Protein AF-A0A4Q2UZF9-F1 (afdb_monomer)

pLDDT: mean 74.94, std 19.12, range [37.5, 98.69]

Solvent-accessible surface area (backbone atoms only — not comparable to full-atom values): 10729 Å² total; per-re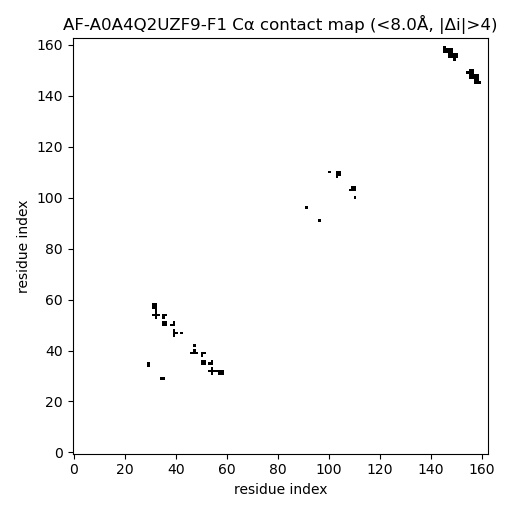sidue (Å²): 138,81,84,81,80,77,82,75,81,81,78,79,68,74,74,75,76,66,76,77,80,65,85,64,95,61,84,83,66,71,88,44,31,63,53,32,46,60,69,24,55,98,50,58,73,70,56,25,50,54,27,50,56,52,17,51,56,38,46,55,48,55,50,50,51,54,53,48,52,55,51,49,53,55,49,52,51,50,52,55,55,67,67,53,68,83,72,78,73,82,74,70,54,66,69,58,52,52,50,53,51,51,50,38,50,73,72,68,46,78,80,77,72,88,62,79,72,65,69,65,68,78,75,65,87,69,75,78,76,79,72,75,77,71,83,78,83,72,73,83,77,77,76,76,78,62,68,66,46,69,44,100,86,68,52,77,43,77,60,82,83,82,131

Nearest PDB structures (foldseek):
  6re8-assembly1_X  TM=2.985E-01  e=6.590E+00  Polytomella sp. Pringsheim 198.80
  6tdu-assembly1_h  TM=3.145E-01  e=9.067E+00  Euglena gracilis

Organism: NCBI:txid451672

Secondary structure (DSSP, 8-state):
-PPPPPPPP----------------------SHHHHHHHTTTS-HHHHHHHHHHHHHHHHHHHHHHHHHHHHHHHHHHHHHHSS--PPP-PPPHHHHHHHHHHHHHTT-----S-TTTTTSSS------------------------EEEPTTS-EEEPPPP-

Structure (mmCIF, N/CA/C/O backbone):
data_AF-A0A4Q2UZF9-F1
#
_entry.id   AF-A0A4Q2UZF9-F1
#
loop_
_atom_site.group_PDB
_atom_site.id
_atom_site.type_symbol
_atom_site.label_atom_id
_atom_site.label_alt_id
_atom_site.label_comp_id
_atom_site.label_asym_id
_atom_site.label_entity_id
_atom_site.label_seq_id
_atom_site.pdbx_PDB_ins_code
_atom_site.Cartn_x
_atom_site.Cartn_y
_atom_site.Cartn_z
_atom_site.occupancy
_atom_site.B_iso_or_equiv
_atom_site.auth_seq_id
_atom_site.auth_comp_id
_atom_site.auth_asym_id
_atom_site.auth_atom_id
_atom_site.pdbx_PDB_model_num
ATOM 1 N N . MET A 1 1 ? 76.968 10.451 -44.901 1.00 54.06 1 MET A N 1
ATOM 2 C CA . MET A 1 1 ? 75.892 11.456 -44.792 1.00 54.06 1 MET A CA 1
ATOM 3 C C . MET A 1 1 ? 74.652 10.749 -44.271 1.00 54.06 1 MET A C 1
ATOM 5 O O . MET A 1 1 ? 73.984 10.083 -45.049 1.00 54.06 1 MET A O 1
ATOM 9 N N . HIS A 1 2 ? 74.418 10.779 -42.958 1.00 58.38 2 HIS A N 1
ATOM 10 C CA . HIS A 1 2 ? 73.195 10.232 -42.362 1.00 58.38 2 HIS A CA 1
ATOM 11 C C . HIS A 1 2 ? 72.154 11.354 -42.270 1.00 58.38 2 HIS A C 1
ATOM 13 O O . HIS A 1 2 ? 72.534 12.455 -41.870 1.00 58.38 2 HIS A O 1
ATOM 19 N N . PRO A 1 3 ? 70.887 11.123 -42.652 1.00 70.25 3 PRO A N 1
ATOM 20 C CA . PRO A 1 3 ? 69.847 12.122 -42.473 1.00 70.25 3 PRO A CA 1
ATOM 21 C C . PRO A 1 3 ? 69.508 12.258 -40.985 1.00 70.25 3 PRO A C 1
ATOM 23 O O . PRO A 1 3 ? 69.306 11.271 -40.278 1.00 70.25 3 PRO A O 1
ATOM 26 N N . GLU A 1 4 ? 69.486 13.505 -40.530 1.00 71.94 4 GLU A N 1
ATOM 27 C CA . GLU A 1 4 ? 69.093 13.935 -39.194 1.00 71.94 4 GLU A CA 1
ATOM 28 C C . GLU A 1 4 ? 67.587 13.680 -39.011 1.00 71.94 4 GLU A C 1
ATOM 30 O O . GLU A 1 4 ? 66.762 14.162 -39.790 1.00 71.94 4 GLU A O 1
ATOM 35 N N . ILE A 1 5 ? 67.226 12.854 -38.027 1.00 72.88 5 ILE A N 1
ATOM 36 C CA . ILE A 1 5 ? 65.830 12.511 -37.734 1.00 72.88 5 ILE A CA 1
ATOM 37 C C . ILE A 1 5 ? 65.181 13.735 -37.085 1.00 72.88 5 ILE A C 1
ATOM 39 O O . ILE A 1 5 ? 65.591 14.159 -36.004 1.00 72.88 5 ILE A O 1
ATOM 43 N N . GLN A 1 6 ? 64.169 14.308 -37.741 1.00 72.00 6 GLN A N 1
ATOM 44 C CA . GLN A 1 6 ? 63.363 15.365 -37.136 1.00 72.00 6 GLN A CA 1
ATOM 45 C C . GLN A 1 6 ? 62.590 14.799 -35.937 1.00 72.00 6 GLN A C 1
ATOM 47 O O . GLN A 1 6 ? 61.995 13.729 -36.063 1.00 72.00 6 GLN A O 1
ATOM 52 N N . PRO A 1 7 ? 62.565 15.484 -34.779 1.00 64.81 7 PRO A N 1
ATOM 53 C CA . PRO A 1 7 ? 61.735 15.047 -33.671 1.00 64.81 7 PRO A CA 1
ATOM 54 C C . PRO A 1 7 ? 60.263 15.219 -34.054 1.00 64.81 7 PRO A C 1
ATOM 56 O O . PRO A 1 7 ? 59.808 16.333 -34.332 1.00 64.81 7 PRO A O 1
ATOM 59 N N . ASP A 1 8 ? 59.528 14.109 -34.057 1.00 62.47 8 ASP A N 1
ATOM 60 C CA . ASP A 1 8 ? 58.088 14.113 -34.266 1.00 62.47 8 ASP A CA 1
ATOM 61 C C . ASP A 1 8 ? 57.401 15.023 -33.243 1.00 62.47 8 ASP A C 1
ATOM 63 O O . ASP A 1 8 ? 57.774 15.115 -32.068 1.00 62.47 8 ASP A O 1
ATOM 67 N N . LYS A 1 9 ? 56.395 15.752 -33.729 1.00 63.22 9 LYS A N 1
ATOM 68 C CA . LYS A 1 9 ? 55.601 16.691 -32.940 1.00 63.22 9 LYS A CA 1
ATOM 69 C C . LYS A 1 9 ? 55.048 15.959 -31.719 1.00 63.22 9 LYS A C 1
ATOM 71 O O . LYS A 1 9 ? 54.239 15.049 -31.854 1.00 63.22 9 LYS A O 1
ATOM 76 N N . LYS A 1 10 ? 55.449 16.402 -30.529 1.00 58.16 10 LYS A N 1
ATOM 77 C CA . LYS A 1 10 ? 54.792 16.051 -29.270 1.00 58.16 10 LYS A CA 1
ATOM 78 C C . LYS A 1 10 ? 53.311 16.418 -29.362 1.00 58.16 10 LYS A C 1
ATOM 80 O O . LYS A 1 10 ? 52.943 17.592 -29.338 1.00 58.16 10 LYS A O 1
ATOM 85 N N . GLU A 1 11 ? 52.487 15.393 -29.524 1.00 53.81 11 GLU A N 1
ATOM 86 C CA . GLU A 1 11 ? 51.049 15.438 -29.335 1.00 53.81 11 GLU A CA 1
ATOM 87 C C . GLU A 1 11 ? 50.806 15.800 -27.867 1.00 53.81 11 GLU A C 1
ATOM 89 O O . GLU A 1 11 ? 50.923 14.976 -26.962 1.00 53.81 11 GLU A O 1
ATOM 94 N N . THR A 1 12 ? 50.561 17.081 -27.599 1.00 57.06 12 THR A N 1
ATOM 95 C CA . THR A 1 12 ? 50.002 17.523 -26.321 1.00 57.06 12 THR A CA 1
ATOM 96 C C . THR A 1 12 ? 48.549 17.070 -26.285 1.00 57.06 12 THR A C 1
ATOM 98 O O . THR A 1 12 ? 47.632 17.845 -26.547 1.00 57.06 12 THR A O 1
ATOM 101 N N . THR A 1 13 ? 48.336 15.791 -25.990 1.00 59.38 13 THR A N 1
ATOM 102 C CA . THR A 1 13 ? 47.062 15.313 -25.467 1.00 59.38 13 THR A CA 1
ATOM 103 C C . THR A 1 13 ? 46.823 16.102 -24.180 1.00 59.38 13 THR A C 1
ATOM 105 O O . THR A 1 13 ? 47.656 16.016 -23.271 1.00 59.38 13 THR A O 1
ATOM 108 N N . PRO A 1 14 ? 45.754 16.913 -24.064 1.00 56.44 14 PRO A N 1
ATOM 109 C CA . PRO A 1 14 ? 45.372 17.436 -22.765 1.00 56.44 14 PRO A CA 1
ATOM 110 C C . PRO A 1 14 ? 45.139 16.204 -21.907 1.00 56.44 14 PRO A C 1
ATOM 112 O O . PRO A 1 14 ? 44.366 15.332 -22.311 1.00 56.44 14 PRO A O 1
ATOM 115 N N . GLY A 1 15 ? 45.868 16.091 -20.794 1.00 46.72 15 GLY A N 1
ATOM 116 C CA . GLY A 1 15 ? 45.672 15.004 -19.849 1.00 46.72 15 GLY A CA 1
ATOM 117 C C . GLY A 1 15 ? 44.175 14.840 -19.646 1.00 46.72 15 GLY A C 1
ATOM 118 O O . GLY A 1 15 ? 43.502 15.793 -19.255 1.00 46.72 15 GLY A O 1
ATOM 119 N N . SER A 1 16 ? 43.658 13.670 -20.026 1.00 52.34 16 SER A N 1
ATOM 120 C CA . SER A 1 16 ? 42.338 13.227 -19.614 1.00 52.34 16 SER A CA 1
ATOM 121 C C . SER A 1 16 ? 42.343 13.402 -18.110 1.00 52.34 16 SER A C 1
ATOM 123 O O . SER A 1 16 ? 43.031 12.641 -17.428 1.00 52.34 16 SER A O 1
ATOM 125 N N . ASP A 1 17 ? 41.676 14.448 -17.626 1.00 54.44 17 ASP A N 1
ATOM 126 C CA . ASP A 1 17 ? 41.431 14.666 -16.212 1.00 54.44 17 ASP A CA 1
ATOM 127 C C . ASP A 1 17 ? 40.650 13.432 -15.789 1.00 54.44 17 ASP A C 1
ATOM 129 O O . ASP A 1 17 ? 39.464 13.283 -16.103 1.00 54.44 17 ASP A O 1
ATOM 133 N N . GLY A 1 18 ? 41.404 12.449 -15.287 1.00 50.53 18 GLY A N 1
ATOM 134 C CA . GLY A 1 18 ? 40.891 11.149 -14.926 1.00 50.53 18 GLY A CA 1
ATOM 135 C C . GLY A 1 18 ? 39.714 11.443 -14.035 1.00 50.53 18 GLY A C 1
ATOM 136 O O . GLY A 1 18 ? 39.864 12.187 -13.061 1.00 50.53 18 GLY A O 1
ATOM 137 N N . HIS A 1 19 ? 38.538 10.955 -14.436 1.00 57.28 19 HIS A N 1
ATOM 138 C CA . HIS A 1 19 ? 37.363 11.011 -13.593 1.00 57.28 19 HIS A CA 1
ATOM 139 C C . HIS A 1 19 ? 37.830 10.679 -12.193 1.00 57.28 19 HIS A C 1
ATOM 141 O O . HIS A 1 19 ? 38.463 9.644 -11.980 1.00 57.28 19 HIS A O 1
ATOM 147 N N . ARG A 1 20 ? 37.658 11.640 -11.283 1.00 55.50 20 ARG A N 1
ATOM 148 C CA . ARG A 1 20 ? 37.958 11.404 -9.891 1.00 55.50 20 ARG A CA 1
ATOM 149 C C . ARG A 1 20 ? 37.026 10.282 -9.478 1.00 55.50 20 ARG A C 1
ATOM 151 O O . ARG A 1 20 ? 35.898 10.543 -9.075 1.00 55.50 20 ARG A O 1
ATOM 158 N N . ASP A 1 21 ? 37.533 9.060 -9.535 1.00 58.16 21 ASP A N 1
ATOM 159 C CA . ASP A 1 21 ? 37.085 7.937 -8.733 1.00 58.16 21 ASP A CA 1
ATOM 160 C C . ASP A 1 21 ? 37.496 8.258 -7.289 1.00 58.16 21 ASP A C 1
ATOM 162 O O . ASP A 1 21 ? 38.259 7.557 -6.632 1.00 58.16 21 ASP A O 1
ATOM 166 N N . GLY A 1 22 ? 37.015 9.399 -6.784 1.00 54.38 22 GLY A N 1
ATOM 167 C CA . GLY A 1 22 ? 36.721 9.502 -5.380 1.00 54.38 22 GLY A CA 1
ATOM 168 C C . GLY A 1 22 ? 35.624 8.481 -5.195 1.00 54.38 22 GLY A C 1
ATOM 169 O O . GLY A 1 22 ? 34.502 8.695 -5.648 1.00 54.38 22 GLY A O 1
ATOM 170 N N . GLN A 1 23 ? 35.975 7.341 -4.618 1.00 60.41 23 GLN A N 1
ATOM 171 C CA . GLN A 1 23 ? 35.000 6.440 -4.047 1.00 60.41 23 GLN A CA 1
ATOM 172 C C . GLN A 1 23 ? 34.278 7.237 -2.958 1.00 60.41 23 GLN A C 1
ATOM 174 O O . GLN A 1 23 ? 34.708 7.322 -1.813 1.00 60.41 23 GLN A O 1
ATOM 179 N N . VAL A 1 24 ? 33.242 7.959 -3.371 1.00 57.38 24 VAL A N 1
ATOM 180 C CA . VAL A 1 24 ? 32.291 8.576 -2.472 1.00 57.38 24 VAL A CA 1
ATOM 181 C C . VAL A 1 24 ? 31.354 7.433 -2.143 1.00 57.38 24 VAL A C 1
ATOM 183 O O . VAL A 1 24 ? 30.590 7.021 -3.017 1.00 57.38 24 VAL A O 1
ATOM 186 N N . ASP A 1 25 ? 31.434 6.907 -0.920 1.00 59.44 25 ASP A N 1
ATOM 187 C CA . ASP A 1 25 ? 30.518 5.900 -0.359 1.00 59.44 25 ASP A CA 1
ATOM 188 C C . ASP A 1 25 ? 29.107 6.495 -0.196 1.00 59.44 25 ASP A C 1
ATOM 190 O O . ASP A 1 25 ? 28.530 6.613 0.879 1.00 59.44 25 ASP A O 1
ATOM 194 N N . SER A 1 26 ? 28.567 6.970 -1.303 1.00 61.56 26 SER A N 1
ATOM 195 C CA . SER A 1 26 ? 27.205 7.422 -1.442 1.00 61.56 26 SER A CA 1
ATOM 196 C C . SER A 1 26 ? 26.522 6.274 -2.136 1.00 61.56 26 SER A C 1
ATOM 198 O O . SER A 1 26 ? 26.814 5.987 -3.300 1.00 61.56 26 SER A O 1
ATOM 200 N N . ASP A 1 27 ? 25.649 5.602 -1.395 1.00 71.12 27 ASP A N 1
ATOM 201 C CA . ASP A 1 27 ? 24.716 4.630 -1.934 1.00 71.12 27 ASP A CA 1
ATOM 202 C C . ASP A 1 27 ? 23.853 5.344 -2.982 1.00 71.12 27 ASP A C 1
ATOM 204 O O . ASP A 1 27 ? 22.742 5.793 -2.719 1.00 71.12 27 ASP A O 1
ATOM 208 N N . HIS A 1 28 ? 24.365 5.455 -4.210 1.00 70.06 28 HIS A N 1
ATOM 209 C CA . HIS A 1 28 ? 23.687 6.003 -5.387 1.00 70.06 28 HIS A CA 1
ATOM 210 C C . HIS A 1 28 ? 22.587 5.048 -5.877 1.00 70.06 28 HIS A C 1
ATOM 212 O O . HIS A 1 28 ? 22.242 5.009 -7.062 1.00 70.06 28 HIS A O 1
ATOM 218 N N . THR A 1 29 ? 22.044 4.236 -4.970 1.00 79.88 29 THR A N 1
ATOM 219 C CA . THR A 1 29 ? 20.946 3.342 -5.267 1.00 79.88 29 THR A CA 1
ATOM 220 C C . THR A 1 29 ? 19.695 4.192 -5.491 1.00 79.88 29 THR A C 1
ATOM 222 O O . THR A 1 29 ? 19.310 5.012 -4.656 1.00 79.88 29 THR A O 1
ATOM 225 N N . PRO A 1 30 ? 19.061 4.071 -6.662 1.00 84.50 30 PRO A N 1
ATOM 226 C CA . PRO A 1 30 ? 17.864 4.834 -6.967 1.00 84.50 30 PRO A CA 1
ATOM 227 C C . PRO A 1 30 ? 16.724 4.409 -6.034 1.00 84.50 30 PRO A C 1
ATOM 229 O O . PRO A 1 30 ? 16.316 3.252 -6.020 1.00 84.50 30 PRO A O 1
ATOM 232 N N . THR A 1 31 ? 16.192 5.364 -5.273 1.00 87.00 31 THR A N 1
ATOM 233 C CA . THR A 1 31 ? 15.166 5.116 -4.243 1.00 87.00 31 THR A CA 1
ATOM 234 C C . THR A 1 31 ? 13.731 5.174 -4.755 1.00 87.00 31 THR A C 1
ATOM 236 O O . THR A 1 31 ? 12.825 4.709 -4.074 1.00 87.00 31 THR A O 1
ATOM 239 N N . THR A 1 32 ? 13.503 5.758 -5.934 1.00 93.25 32 THR A N 1
ATOM 240 C CA . THR A 1 32 ? 12.151 5.950 -6.479 1.00 93.25 32 THR A CA 1
ATOM 241 C C . THR A 1 32 ? 12.091 5.628 -7.965 1.00 93.25 32 THR A C 1
ATOM 243 O O . THR A 1 32 ? 13.082 5.756 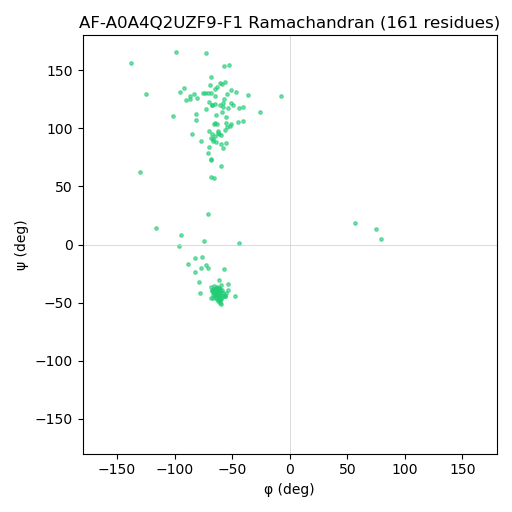-8.697 1.00 93.25 32 THR A O 1
ATOM 246 N N . SER A 1 33 ? 10.893 5.292 -8.440 1.00 96.00 33 SER A N 1
ATOM 247 C CA . SER A 1 33 ? 10.591 5.093 -9.863 1.00 96.00 33 SER A CA 1
ATOM 248 C C . SER A 1 33 ? 10.989 6.302 -10.727 1.00 96.00 33 SER A C 1
ATOM 250 O O . SER A 1 33 ? 11.453 6.137 -11.865 1.00 96.00 33 SER A O 1
ATOM 252 N N . ARG A 1 34 ? 10.869 7.520 -10.172 1.00 95.69 34 ARG A N 1
ATOM 253 C CA . ARG A 1 34 ? 11.272 8.789 -10.796 1.00 95.69 34 ARG A CA 1
ATOM 254 C C . ARG A 1 34 ? 12.786 8.887 -10.966 1.00 95.69 34 ARG A C 1
ATOM 256 O O . ARG A 1 34 ? 13.226 9.187 -12.073 1.00 95.69 34 ARG A O 1
ATOM 263 N N . HIS A 1 35 ? 13.565 8.553 -9.933 1.00 94.81 35 HIS A N 1
ATOM 264 C CA . HIS A 1 35 ? 15.030 8.526 -10.021 1.00 94.81 35 HIS A CA 1
ATOM 265 C C . HIS A 1 35 ? 15.497 7.606 -11.160 1.00 94.81 35 HIS A C 1
ATOM 267 O O . HIS A 1 35 ? 16.320 8.002 -11.983 1.00 94.81 35 HIS A O 1
ATOM 273 N N . ILE A 1 36 ? 14.896 6.418 -11.291 1.00 94.69 36 ILE A N 1
ATOM 274 C CA . ILE A 1 36 ? 15.187 5.494 -12.399 1.00 94.69 36 ILE A CA 1
ATOM 275 C C . ILE A 1 36 ? 14.850 6.107 -13.767 1.00 94.69 36 ILE A C 1
ATOM 277 O O . ILE A 1 36 ? 15.614 5.972 -14.726 1.00 94.69 36 ILE A O 1
ATOM 281 N N . ARG A 1 37 ? 13.701 6.781 -13.880 1.00 95.06 37 ARG A N 1
ATOM 282 C CA . ARG A 1 37 ? 13.258 7.396 -15.139 1.00 95.06 37 ARG A CA 1
ATOM 283 C C . ARG A 1 37 ? 14.219 8.495 -15.578 1.00 95.06 37 ARG A C 1
ATOM 285 O O . ARG A 1 37 ? 14.519 8.605 -16.767 1.00 95.06 37 ARG A O 1
ATOM 292 N N . ASP A 1 38 ? 14.713 9.269 -14.619 1.00 94.81 38 ASP A N 1
ATOM 293 C CA . ASP A 1 38 ? 15.664 10.349 -14.848 1.00 94.81 38 ASP A CA 1
ATOM 294 C C . ASP A 1 38 ? 17.018 9.822 -15.338 1.00 94.81 38 ASP A C 1
ATOM 296 O O . ASP A 1 38 ? 17.570 10.379 -16.287 1.00 94.81 38 ASP A O 1
ATOM 300 N N . LEU A 1 39 ? 17.487 8.683 -14.815 1.00 93.12 39 LEU A N 1
ATOM 301 C CA . LEU A 1 39 ? 18.687 7.996 -15.321 1.00 93.12 39 LEU A CA 1
ATOM 302 C C . LEU A 1 39 ? 18.550 7.543 -16.785 1.00 93.12 39 LEU A C 1
ATOM 304 O O . LEU A 1 39 ? 19.535 7.496 -17.527 1.00 93.12 39 LEU A O 1
ATOM 308 N N . GLY A 1 40 ? 17.329 7.229 -17.223 1.00 94.12 40 GLY A N 1
ATOM 309 C CA . GLY A 1 40 ? 17.028 6.857 -18.606 1.00 94.12 40 GLY A CA 1
ATOM 310 C C . GLY A 1 40 ? 16.989 8.028 -19.595 1.00 94.12 40 GLY A C 1
ATOM 311 O O . GLY A 1 40 ? 16.937 7.788 -20.809 1.00 94.12 40 GLY A O 1
ATOM 312 N N . LYS A 1 41 ? 17.007 9.282 -19.122 1.00 94.19 41 LYS A N 1
ATOM 313 C CA . LYS A 1 41 ? 16.989 10.474 -19.985 1.00 94.19 41 LYS A CA 1
ATOM 314 C C . LYS A 1 41 ? 18.298 10.596 -20.768 1.00 94.19 41 LYS A C 1
ATOM 316 O O . LYS A 1 41 ? 19.371 10.264 -20.275 1.00 94.19 41 LYS A O 1
ATOM 321 N N . ASN A 1 42 ? 18.209 11.077 -22.010 1.00 94.50 42 ASN A N 1
ATOM 322 C CA . ASN A 1 42 ? 19.355 11.283 -22.912 1.00 94.50 42 ASN A CA 1
ATOM 323 C C . ASN A 1 42 ? 20.206 10.024 -23.179 1.00 94.50 42 ASN A C 1
ATOM 325 O O . ASN A 1 42 ? 21.349 10.123 -23.620 1.00 94.50 42 ASN A O 1
ATOM 329 N N . LYS A 1 43 ? 19.665 8.827 -22.915 1.00 95.44 43 LYS A N 1
ATOM 330 C CA . LYS A 1 43 ? 20.313 7.549 -23.230 1.00 95.44 43 LYS A CA 1
ATOM 331 C C . LYS A 1 43 ? 19.775 6.964 -24.533 1.00 95.44 43 LYS A C 1
ATOM 333 O O . LYS A 1 43 ? 18.718 7.358 -25.030 1.00 95.44 43 LYS A O 1
ATOM 338 N N . SER A 1 44 ? 20.497 5.978 -25.067 1.00 97.56 44 SER A N 1
ATOM 339 C CA . SER A 1 44 ? 20.069 5.244 -26.259 1.00 97.56 44 SER A CA 1
ATOM 340 C C . SER A 1 44 ? 18.689 4.592 -26.055 1.00 97.56 44 SER A C 1
ATOM 342 O O . SER A 1 44 ? 18.327 4.253 -24.920 1.00 97.56 44 SER A O 1
ATOM 344 N N . PRO A 1 45 ? 17.909 4.357 -27.130 1.00 97.88 45 PRO A N 1
ATOM 345 C CA . PRO A 1 45 ? 16.575 3.764 -27.021 1.00 97.88 45 PRO A CA 1
ATOM 346 C C . PRO A 1 45 ? 16.542 2.436 -26.248 1.00 97.88 45 PRO A C 1
ATOM 348 O O . PRO A 1 45 ? 15.643 2.221 -25.437 1.00 97.88 45 PRO A O 1
ATOM 351 N N . SER A 1 46 ? 17.551 1.580 -26.445 1.00 97.81 46 SER A N 1
ATOM 352 C CA . SER A 1 46 ? 17.695 0.301 -25.733 1.00 97.81 46 SER A CA 1
ATOM 353 C C . SER A 1 46 ? 17.867 0.502 -24.224 1.00 97.81 46 SER A C 1
ATOM 355 O O . SER A 1 46 ? 17.145 -0.091 -23.422 1.00 97.81 46 SER A O 1
ATOM 357 N N . THR A 1 47 ? 18.770 1.398 -23.825 1.00 96.44 47 THR A N 1
ATOM 358 C CA . THR A 1 47 ? 19.031 1.701 -22.414 1.00 96.44 47 THR A CA 1
ATOM 359 C C . THR A 1 47 ? 17.820 2.342 -21.741 1.00 96.44 47 THR A C 1
ATOM 361 O O . THR A 1 47 ? 17.426 1.925 -20.654 1.00 96.44 47 THR A O 1
ATOM 364 N N . ARG A 1 48 ? 17.155 3.283 -22.419 1.00 97.19 48 ARG A N 1
ATOM 365 C CA . ARG A 1 48 ? 15.909 3.895 -21.940 1.00 97.19 48 ARG A CA 1
ATOM 366 C C . ARG A 1 48 ? 14.800 2.861 -21.717 1.00 97.19 48 ARG A C 1
ATOM 368 O O . ARG A 1 48 ? 14.080 2.954 -20.726 1.00 97.19 48 ARG A O 1
ATOM 375 N N . ARG A 1 49 ? 14.678 1.848 -22.588 1.00 97.62 49 ARG A N 1
ATOM 376 C CA . ARG A 1 49 ? 13.709 0.751 -22.411 1.00 97.62 49 ARG A CA 1
ATOM 377 C C . ARG A 1 49 ? 14.008 -0.073 -21.157 1.00 97.62 49 ARG A C 1
ATOM 379 O O . ARG A 1 49 ? 13.074 -0.377 -20.422 1.00 97.62 49 ARG A O 1
ATOM 386 N N . ARG A 1 50 ? 15.283 -0.379 -20.876 1.00 97.38 50 ARG A N 1
ATOM 387 C CA . ARG A 1 50 ? 15.684 -1.087 -19.644 1.00 97.38 50 ARG A CA 1
ATOM 388 C C . ARG A 1 50 ? 15.298 -0.299 -18.394 1.00 97.38 50 ARG A C 1
ATOM 390 O O . ARG A 1 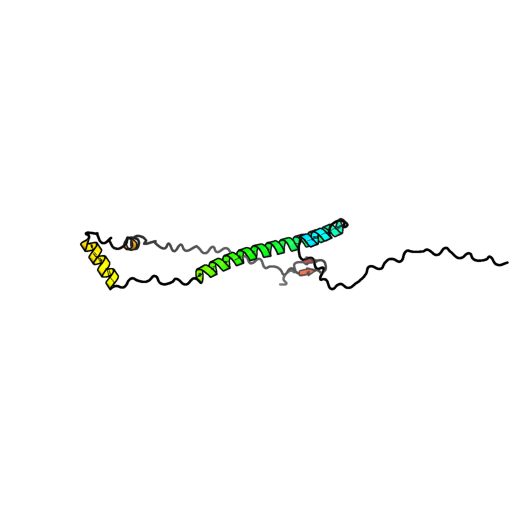50 ? 14.614 -0.840 -17.532 1.00 97.38 50 ARG A O 1
ATOM 397 N N . TYR A 1 51 ? 15.642 0.989 -18.340 1.00 96.81 51 TYR A N 1
ATOM 398 C CA . TYR A 1 51 ? 15.248 1.848 -17.219 1.00 96.81 51 TYR A CA 1
ATOM 399 C C . TYR A 1 51 ? 13.727 1.963 -17.081 1.00 96.81 51 TYR A C 1
ATOM 401 O O . TYR A 1 51 ? 13.219 1.904 -15.970 1.00 96.81 51 TYR A O 1
ATOM 409 N N . SER A 1 52 ? 12.971 2.024 -18.182 1.00 96.38 52 SER A N 1
ATOM 410 C CA . SER A 1 52 ? 11.505 2.063 -18.108 1.00 96.38 52 SER A CA 1
ATOM 411 C C . SER A 1 52 ? 10.894 0.804 -17.487 1.00 96.38 52 SER A C 1
ATOM 413 O O . SER A 1 52 ? 9.893 0.924 -16.784 1.00 96.38 52 SER A O 1
ATOM 415 N N . VAL A 1 53 ? 11.447 -0.385 -17.750 1.00 97.50 53 VAL A N 1
ATOM 416 C CA . VAL A 1 53 ? 10.983 -1.634 -17.117 1.00 97.50 53 VAL A CA 1
ATOM 417 C C . VAL A 1 53 ? 11.253 -1.589 -15.616 1.00 97.50 53 VAL A C 1
ATOM 419 O O . VAL A 1 53 ? 10.363 -1.890 -14.825 1.00 97.50 53 VAL A O 1
ATOM 422 N N . ILE A 1 54 ? 12.446 -1.135 -15.228 1.00 96.00 54 ILE A N 1
ATOM 423 C CA . ILE A 1 54 ? 12.833 -1.011 -13.821 1.00 96.00 54 ILE A CA 1
ATOM 424 C C . ILE A 1 54 ? 11.938 0.016 -13.104 1.00 96.00 54 ILE A C 1
ATOM 426 O O . ILE A 1 54 ? 11.385 -0.301 -12.056 1.00 96.00 54 ILE A O 1
ATOM 430 N N . SER A 1 55 ? 11.694 1.196 -13.693 1.00 96.75 55 SER A N 1
ATOM 431 C CA . SER A 1 55 ? 10.795 2.219 -13.129 1.00 96.75 55 SER A CA 1
ATOM 432 C C . SER A 1 55 ? 9.396 1.677 -12.844 1.00 96.75 55 SER A C 1
ATOM 434 O O . SER A 1 55 ? 8.833 1.995 -11.803 1.00 96.75 55 SER A O 1
ATOM 436 N N . ARG A 1 56 ? 8.837 0.858 -13.747 1.00 97.81 56 ARG A N 1
ATOM 437 C CA . ARG A 1 56 ? 7.505 0.258 -13.557 1.00 97.81 56 ARG A CA 1
ATOM 438 C C . ARG A 1 56 ? 7.476 -0.724 -12.387 1.00 97.81 56 ARG A C 1
ATOM 440 O O . ARG A 1 56 ? 6.480 -0.786 -11.677 1.00 97.81 56 ARG A O 1
ATOM 447 N N . GLY A 1 57 ? 8.560 -1.471 -12.172 1.00 97.19 57 GLY A N 1
ATOM 448 C CA . GLY A 1 57 ? 8.694 -2.349 -11.006 1.00 97.19 57 GLY A CA 1
ATOM 449 C C . GLY A 1 57 ? 8.649 -1.567 -9.691 1.00 97.19 57 GLY A C 1
ATOM 450 O O . GLY A 1 57 ? 7.929 -1.952 -8.773 1.00 97.19 57 GLY A O 1
ATOM 451 N N . PHE A 1 58 ? 9.347 -0.430 -9.638 1.00 97.00 58 PHE A N 1
ATOM 452 C CA . PHE A 1 58 ? 9.292 0.483 -8.492 1.00 97.00 58 PHE A CA 1
ATOM 453 C C . PHE A 1 58 ? 7.899 1.086 -8.305 1.00 97.00 58 PHE A C 1
ATOM 455 O O . PHE A 1 58 ? 7.396 1.102 -7.192 1.00 97.00 58 PHE A O 1
ATOM 462 N N . GLU A 1 59 ? 7.238 1.515 -9.379 1.00 97.06 59 GLU A N 1
ATOM 463 C CA . GLU A 1 59 ? 5.890 2.098 -9.316 1.00 97.06 59 GLU A CA 1
ATOM 464 C C . GLU A 1 59 ? 4.858 1.112 -8.737 1.00 97.06 59 GLU A C 1
ATOM 466 O O . GLU A 1 59 ? 4.016 1.488 -7.917 1.00 97.06 59 GLU A O 1
ATOM 471 N N . ALA A 1 60 ? 4.963 -0.176 -9.083 1.00 97.00 60 ALA A N 1
ATOM 472 C CA . ALA A 1 60 ? 4.126 -1.224 -8.500 1.00 97.00 60 ALA A CA 1
ATOM 473 C C . ALA A 1 60 ? 4.385 -1.410 -6.994 1.00 97.00 60 ALA A C 1
ATOM 475 O O . ALA A 1 60 ? 3.445 -1.585 -6.215 1.00 97.00 60 ALA A O 1
ATOM 476 N N . GLN A 1 61 ? 5.650 -1.352 -6.568 1.00 96.81 61 GLN A N 1
ATOM 477 C CA . GLN A 1 61 ? 6.014 -1.434 -5.152 1.00 96.81 61 GLN A CA 1
ATOM 478 C C . GLN A 1 61 ? 5.559 -0.199 -4.372 1.00 96.81 61 GLN A C 1
ATOM 480 O O . GLN A 1 61 ? 4.944 -0.350 -3.323 1.00 96.81 61 GLN A O 1
ATOM 485 N N . GLU A 1 62 ? 5.794 1.003 -4.899 1.00 95.94 62 GLU A N 1
ATOM 486 C CA . GLU A 1 62 ? 5.337 2.276 -4.330 1.00 95.94 62 GLU A CA 1
ATOM 487 C C . GLU A 1 62 ? 3.810 2.266 -4.146 1.00 95.94 62 GLU A C 1
ATOM 489 O O . GLU A 1 62 ? 3.307 2.598 -3.073 1.00 95.94 62 GLU A O 1
ATOM 494 N N . SER A 1 63 ? 3.071 1.777 -5.148 1.00 97.12 63 SER A N 1
ATOM 495 C CA . SER A 1 63 ? 1.612 1.618 -5.075 1.00 97.12 63 SER A CA 1
ATOM 496 C C . SER A 1 63 ? 1.192 0.619 -3.994 1.00 97.12 63 SER A C 1
ATOM 498 O O . SER A 1 63 ? 0.270 0.883 -3.220 1.00 97.12 63 SER A O 1
ATOM 500 N N . LYS A 1 64 ? 1.886 -0.523 -3.893 1.00 98.25 64 LYS A N 1
ATOM 501 C CA . LYS A 1 64 ? 1.631 -1.516 -2.842 1.00 98.25 64 LYS A CA 1
ATOM 502 C C . LYS A 1 64 ? 1.897 -0.930 -1.455 1.00 98.25 64 LYS A C 1
ATOM 504 O O . LYS A 1 64 ? 1.067 -1.105 -0.568 1.00 98.25 64 LYS A O 1
ATOM 509 N N . ILE A 1 65 ? 2.996 -0.200 -1.276 1.00 97.69 65 ILE A N 1
ATOM 510 C CA . ILE A 1 65 ? 3.328 0.480 -0.018 1.00 97.69 65 ILE A CA 1
ATOM 511 C C . ILE A 1 65 ? 2.235 1.485 0.350 1.00 97.69 65 ILE A C 1
ATOM 513 O O . ILE A 1 65 ? 1.753 1.460 1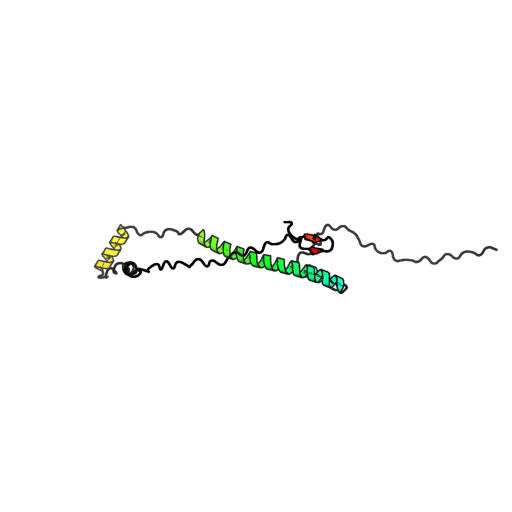.479 1.00 97.69 65 ILE A O 1
ATOM 517 N N . ALA A 1 66 ? 1.781 2.305 -0.602 1.00 98.00 66 ALA A N 1
ATOM 518 C CA . ALA A 1 66 ? 0.688 3.245 -0.373 1.00 98.00 66 ALA A CA 1
ATOM 519 C C . ALA A 1 66 ? -0.607 2.525 0.046 1.00 98.00 66 ALA A C 1
ATOM 521 O O . ALA A 1 66 ? -1.215 2.891 1.050 1.00 98.00 66 ALA A O 1
ATOM 522 N N . SER A 1 67 ? -0.990 1.451 -0.658 1.00 98.44 67 SER A N 1
ATOM 523 C CA . SER A 1 67 ? -2.183 0.662 -0.314 1.00 98.44 67 SER A CA 1
ATOM 524 C C . SER A 1 67 ? -2.100 0.059 1.092 1.00 98.44 67 SER A C 1
ATOM 526 O O . SER A 1 67 ? -3.048 0.159 1.870 1.00 98.44 67 SER A O 1
ATOM 528 N N . LEU A 1 68 ? -0.945 -0.494 1.467 1.00 98.69 68 LEU A N 1
ATOM 529 C CA . LEU A 1 68 ? -0.733 -1.061 2.795 1.00 98.69 68 LEU A CA 1
ATOM 530 C C . LEU A 1 68 ? -0.747 0.024 3.869 1.00 98.69 68 LEU A C 1
ATOM 532 O O . LEU A 1 68 ? -1.365 -0.184 4.906 1.00 98.69 68 LEU A O 1
ATOM 536 N N . GLY A 1 69 ? -0.160 1.193 3.604 1.00 98.50 69 GLY A N 1
ATOM 537 C CA . GLY A 1 69 ? -0.227 2.346 4.502 1.00 98.50 69 GLY A CA 1
ATOM 538 C C . GLY A 1 69 ? -1.669 2.761 4.804 1.00 98.50 69 GLY A C 1
ATOM 539 O O . GLY A 1 69 ? -2.024 2.939 5.966 1.00 98.50 69 GLY A O 1
ATOM 540 N N . THR A 1 70 ? -2.536 2.818 3.786 1.00 98.44 70 THR A N 1
ATOM 541 C CA . THR A 1 70 ? -3.967 3.112 4.003 1.00 98.44 70 THR A CA 1
ATOM 542 C C . THR A 1 70 ? -4.678 2.025 4.809 1.00 98.44 70 THR A C 1
ATOM 544 O O . THR A 1 70 ? -5.482 2.332 5.690 1.00 98.44 70 THR A O 1
ATOM 547 N N . ARG A 1 71 ? -4.359 0.747 4.559 1.00 98.50 71 ARG A N 1
ATOM 548 C CA . ARG A 1 71 ? -4.937 -0.377 5.302 1.00 98.50 71 ARG A CA 1
ATOM 549 C C . ARG A 1 71 ? -4.499 -0.370 6.764 1.00 98.50 71 ARG A C 1
ATOM 551 O O . ARG A 1 71 ? -5.335 -0.609 7.626 1.00 98.50 71 ARG A O 1
ATOM 558 N N . ILE A 1 72 ? -3.226 -0.086 7.031 1.00 98.56 72 ILE A N 1
ATOM 559 C CA . ILE A 1 72 ? -2.683 0.043 8.387 1.00 98.56 72 ILE A CA 1
ATOM 560 C C . ILE A 1 72 ? -3.413 1.164 9.125 1.00 98.56 72 ILE A C 1
ATOM 562 O O . ILE A 1 72 ? -3.967 0.897 10.182 1.00 98.56 72 ILE A O 1
ATOM 566 N N . ALA A 1 73 ? -3.526 2.357 8.536 1.00 98.31 73 ALA A N 1
ATOM 567 C CA . ALA A 1 73 ? -4.227 3.478 9.167 1.00 98.31 73 ALA A CA 1
ATOM 568 C C . ALA A 1 73 ? -5.696 3.145 9.510 1.00 98.31 73 ALA A C 1
ATOM 570 O O . ALA A 1 73 ? -6.175 3.460 10.597 1.00 98.31 73 ALA A O 1
ATOM 571 N N . SER A 1 74 ? -6.404 2.452 8.610 1.00 97.94 74 SER A N 1
ATOM 572 C CA . SER A 1 74 ? -7.774 1.981 8.864 1.00 97.94 74 SER A CA 1
ATOM 573 C C . SER A 1 74 ? -7.845 0.964 10.010 1.00 97.94 74 SER A C 1
ATOM 575 O O . SER A 1 74 ? -8.742 1.050 10.848 1.00 97.94 74 SER A O 1
ATOM 577 N N . LEU A 1 75 ? -6.907 0.013 10.064 1.00 98.00 75 LEU A N 1
ATOM 578 C CA . LEU A 1 75 ? -6.837 -0.977 11.142 1.00 98.00 75 LEU A CA 1
ATOM 579 C C . LEU A 1 75 ? -6.471 -0.331 12.484 1.00 98.00 75 LEU A C 1
ATOM 581 O O . LEU A 1 75 ? -7.028 -0.702 13.513 1.00 98.00 75 LEU A O 1
ATOM 585 N N . GLU A 1 76 ? -5.566 0.645 12.486 1.00 96.88 76 GLU A N 1
ATOM 586 C CA . GLU A 1 76 ? -5.187 1.404 13.679 1.00 96.88 76 GLU A CA 1
ATOM 587 C C . GLU A 1 76 ? -6.381 2.169 14.264 1.00 96.88 76 GLU A C 1
ATOM 589 O O . GLU A 1 76 ? -6.568 2.172 15.482 1.00 96.88 76 GLU A O 1
ATOM 594 N N . GLU A 1 77 ? -7.236 2.759 13.422 1.00 96.12 77 GLU A N 1
ATOM 595 C CA . GLU A 1 77 ? -8.478 3.391 13.875 1.00 96.12 77 GLU A CA 1
ATOM 596 C C . GLU A 1 77 ? -9.435 2.370 14.511 1.00 96.12 77 GLU A C 1
ATOM 598 O O . GLU A 1 77 ? -9.963 2.606 15.602 1.00 96.12 77 GLU A O 1
ATOM 603 N N . GLU A 1 78 ? -9.649 1.225 13.859 1.00 95.31 78 GLU A N 1
ATOM 604 C CA . GLU A 1 78 ? -10.532 0.166 14.356 1.00 95.31 78 GLU A CA 1
ATOM 605 C C . GLU A 1 78 ? -10.051 -0.380 15.705 1.00 95.31 78 GLU A C 1
ATOM 607 O O . GLU A 1 78 ? -10.817 -0.422 16.673 1.00 95.31 78 GLU A O 1
ATOM 612 N N . VAL A 1 79 ? -8.762 -0.707 15.813 1.00 96.19 79 VAL A N 1
ATOM 613 C CA . VAL A 1 79 ? -8.129 -1.118 17.073 1.00 96.19 79 VAL A CA 1
ATOM 614 C C . VAL A 1 79 ? -8.241 -0.007 18.115 1.00 96.19 79 VAL A C 1
ATOM 616 O O . VAL A 1 79 ? -8.555 -0.276 19.274 1.00 96.19 79 VAL A O 1
ATOM 619 N N . GLY A 1 80 ? -8.061 1.256 17.726 1.00 93.06 80 GLY A N 1
ATOM 620 C CA . GLY A 1 80 ? -8.263 2.418 18.591 1.00 93.06 80 GLY A CA 1
ATOM 621 C C . GLY A 1 80 ? -9.693 2.530 19.128 1.00 93.06 80 GLY A C 1
ATOM 622 O O . GLY A 1 80 ? -9.894 2.938 20.269 1.00 93.06 80 GLY A O 1
ATOM 623 N N . ARG A 1 81 ? -10.705 2.136 18.350 1.00 89.75 81 ARG A N 1
ATOM 624 C CA . ARG A 1 81 ? -12.109 2.094 18.790 1.00 89.75 81 ARG A CA 1
ATOM 625 C C . ARG A 1 81 ? -12.418 0.885 19.664 1.00 89.75 81 ARG A C 1
ATOM 627 O O . ARG A 1 81 ? -13.125 1.041 20.653 1.00 89.75 81 ARG A O 1
ATOM 634 N N . LEU A 1 82 ? -11.899 -0.291 19.324 1.00 88.31 82 LEU A N 1
ATOM 635 C CA . LEU A 1 82 ? -12.095 -1.524 20.093 1.00 88.31 82 LEU A CA 1
ATOM 636 C C . LEU A 1 82 ? -11.375 -1.476 21.447 1.00 88.31 82 LEU A C 1
ATOM 638 O O . LEU A 1 82 ? -11.902 -1.947 22.452 1.00 88.31 82 LEU A O 1
ATOM 642 N N . SER A 1 83 ? -10.193 -0.859 21.487 1.00 85.12 83 SER A N 1
ATOM 643 C CA . SER A 1 83 ? -9.414 -0.652 22.714 1.00 85.12 83 SER A CA 1
ATOM 644 C C . SER A 1 83 ? -10.005 0.417 23.635 1.00 85.12 83 SER A C 1
ATOM 646 O O . SER A 1 83 ? -9.697 0.426 24.831 1.00 85.12 83 SER A O 1
ATOM 648 N N . ARG A 1 84 ? -10.901 1.288 23.139 1.00 83.38 84 ARG A N 1
ATOM 649 C CA . ARG A 1 84 ? -11.731 2.139 24.003 1.00 83.38 84 ARG A CA 1
ATOM 650 C C . ARG A 1 84 ? 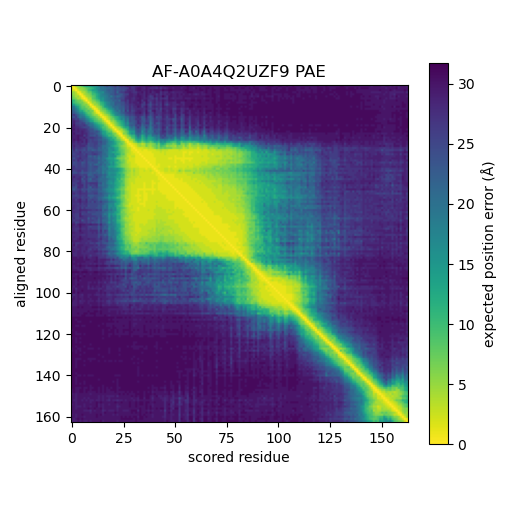-12.689 1.238 24.7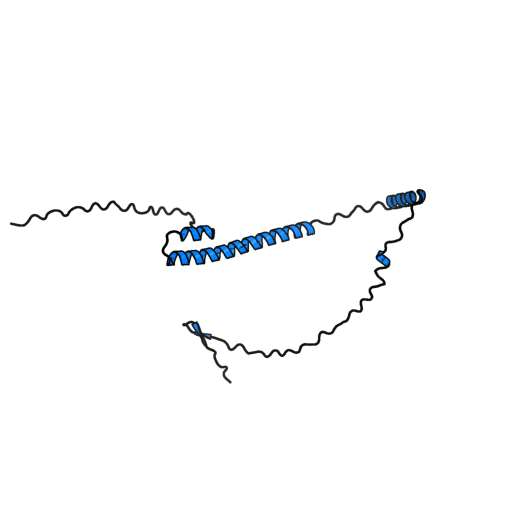75 1.00 83.38 84 ARG A C 1
ATOM 652 O O . ARG A 1 84 ? -13.799 0.949 24.339 1.00 83.38 84 ARG A O 1
ATOM 659 N N . GLY A 1 85 ? -12.258 0.804 25.956 1.00 80.38 85 GLY A N 1
ATOM 660 C CA . GLY A 1 85 ? -13.123 0.081 26.878 1.00 80.38 85 GLY A CA 1
ATOM 661 C C . GLY A 1 85 ? -14.392 0.890 27.148 1.00 80.38 85 GLY A C 1
ATOM 662 O O . GLY A 1 85 ? -14.311 2.075 27.486 1.00 80.38 85 GLY A O 1
ATOM 663 N N . LYS A 1 86 ? -15.564 0.255 27.012 1.00 78.44 86 LYS A N 1
ATOM 664 C CA . LYS A 1 86 ? -16.841 0.847 27.427 1.00 78.44 86 LYS A CA 1
ATOM 665 C C . LYS A 1 86 ? -16.720 1.229 28.900 1.00 78.44 86 LYS A C 1
ATOM 667 O O . LYS A 1 86 ? -16.646 0.362 29.772 1.00 78.44 86 LYS A O 1
ATOM 672 N N . LYS A 1 87 ? -16.667 2.530 29.192 1.00 77.81 87 LYS A N 1
ATOM 673 C CA . LYS A 1 87 ? -16.848 2.997 30.564 1.00 77.81 87 LYS A CA 1
ATOM 674 C C . LYS A 1 87 ? -18.279 2.640 30.941 1.00 77.81 87 LYS A C 1
ATOM 676 O O . LYS A 1 87 ? -19.203 2.915 30.182 1.00 77.81 87 LYS A O 1
ATOM 681 N N . ARG A 1 88 ? -18.447 1.960 32.074 1.00 78.38 88 ARG A N 1
ATOM 682 C CA . ARG A 1 88 ? -19.779 1.691 32.615 1.00 78.38 88 ARG A CA 1
ATOM 683 C C . ARG A 1 88 ? -20.453 3.043 32.799 1.00 78.38 88 ARG A C 1
ATOM 685 O O . ARG A 1 88 ? -19.882 3.911 33.460 1.00 78.38 88 ARG A O 1
ATOM 692 N N . GLU A 1 89 ? -21.628 3.219 32.212 1.00 74.44 89 GLU A N 1
ATOM 693 C CA . GLU A 1 89 ? -22.462 4.345 32.600 1.00 74.44 89 GLU A CA 1
ATOM 694 C C . GLU A 1 89 ? -22.784 4.202 34.087 1.00 74.44 89 GLU A C 1
ATOM 696 O O . GLU A 1 89 ? -22.979 3.091 34.599 1.00 74.44 89 GLU A O 1
ATOM 701 N N . ALA A 1 90 ? -22.748 5.320 34.806 1.00 82.44 90 ALA A N 1
ATOM 702 C CA . ALA A 1 90 ? -23.058 5.329 36.222 1.00 82.44 90 ALA A CA 1
ATOM 703 C C . ALA A 1 90 ? -24.528 4.940 36.387 1.00 82.44 90 ALA A C 1
ATOM 705 O O . ALA A 1 90 ? -25.422 5.739 36.118 1.00 82.44 90 ALA A O 1
ATOM 706 N N . ILE A 1 91 ? -24.776 3.705 36.825 1.00 79.81 91 ILE A N 1
ATOM 707 C CA . ILE A 1 91 ? -26.123 3.270 37.183 1.00 79.81 91 ILE A CA 1
ATOM 708 C C . ILE A 1 91 ? -26.579 4.183 38.327 1.00 79.81 91 ILE A C 1
ATOM 710 O O . ILE A 1 91 ? -25.904 4.223 39.364 1.00 79.81 91 ILE A O 1
ATOM 714 N N . PRO A 1 92 ? -27.680 4.940 38.162 1.00 84.56 92 PRO A N 1
ATOM 715 C CA . PRO A 1 92 ? -28.150 5.821 39.214 1.00 84.56 92 PRO A CA 1
ATOM 716 C C . PRO A 1 92 ? -28.433 4.997 40.468 1.00 84.56 92 PRO A C 1
ATOM 718 O O . PRO A 1 92 ? -29.004 3.906 40.377 1.00 84.56 92 PRO A O 1
ATOM 721 N N . ASN A 1 93 ? -28.039 5.520 41.634 1.00 88.00 93 ASN A N 1
ATOM 722 C CA . ASN A 1 93 ? -28.319 4.884 42.920 1.00 88.00 93 ASN A CA 1
ATOM 723 C C . ASN A 1 93 ? -29.805 4.465 42.966 1.00 88.00 93 ASN A C 1
ATOM 725 O O . ASN A 1 93 ? -30.655 5.305 42.650 1.00 88.00 93 ASN A O 1
ATOM 729 N N . PRO A 1 94 ? -30.132 3.217 43.353 1.00 88.69 94 PRO A N 1
ATOM 730 C CA . PRO A 1 94 ? -31.509 2.736 43.414 1.00 88.69 94 PRO A CA 1
ATOM 731 C C . PRO A 1 94 ? -32.449 3.709 44.128 1.00 88.69 94 PRO A C 1
ATOM 733 O O . PRO A 1 94 ? -33.500 4.046 43.595 1.00 88.69 94 PRO A O 1
ATOM 736 N N . ASN A 1 95 ? -32.026 4.270 45.263 1.00 90.50 95 ASN A N 1
ATOM 737 C CA . ASN A 1 95 ? -32.821 5.232 46.025 1.00 90.50 95 ASN A CA 1
ATOM 738 C C . ASN A 1 95 ? -33.094 6.509 45.228 1.00 90.50 95 ASN A C 1
ATOM 740 O O . ASN A 1 95 ? -34.192 7.051 45.291 1.00 90.50 95 ASN A O 1
ATOM 744 N N . LYS A 1 96 ? -32.123 6.967 44.429 1.00 89.50 96 LYS A N 1
ATOM 745 C CA . LYS A 1 96 ? -32.306 8.125 43.548 1.00 89.50 96 LYS A CA 1
ATOM 746 C C . LYS A 1 96 ? -33.319 7.819 42.445 1.00 89.50 96 LYS A C 1
ATOM 748 O O . LYS A 1 96 ? -34.148 8.673 42.167 1.00 89.50 96 LYS A O 1
ATOM 753 N N . ARG A 1 97 ? -33.299 6.599 41.884 1.00 88.62 97 ARG A N 1
ATOM 754 C CA . ARG A 1 97 ? -34.302 6.138 40.905 1.00 88.62 97 ARG A CA 1
ATOM 755 C C . ARG A 1 97 ? -35.703 6.128 41.509 1.00 88.62 97 ARG A C 1
ATOM 757 O O . ARG A 1 97 ? -36.625 6.654 40.897 1.00 88.62 97 ARG A O 1
ATOM 764 N N . PHE A 1 98 ? -35.858 5.571 42.709 1.00 88.44 98 PHE A N 1
ATOM 765 C CA . PHE A 1 98 ? -37.153 5.526 43.389 1.00 88.44 98 PHE A CA 1
ATOM 766 C C . PHE A 1 98 ? -37.685 6.921 43.731 1.00 88.44 98 PHE A C 1
ATOM 768 O O . PHE A 1 98 ? -38.863 7.173 43.511 1.00 88.44 98 PHE A O 1
ATOM 775 N N . MET A 1 99 ? -36.827 7.843 44.182 1.00 90.56 99 MET A N 1
ATOM 776 C CA . MET A 1 99 ? -37.224 9.235 44.430 1.00 90.56 99 MET A CA 1
ATOM 777 C C . MET A 1 99 ? -37.710 9.927 43.156 1.00 90.56 99 MET A C 1
ATOM 779 O O . MET A 1 99 ? -38.789 10.506 43.164 1.00 90.56 99 MET A O 1
ATOM 783 N N . THR A 1 100 ? -36.974 9.801 42.047 1.00 87.56 100 THR A N 1
ATOM 784 C CA . THR A 1 100 ? -37.417 10.361 40.760 1.00 87.56 100 THR A CA 1
ATOM 785 C C . THR A 1 100 ? -38.732 9.751 40.281 1.00 87.56 100 THR A C 1
ATOM 787 O O . THR A 1 100 ? -39.573 10.475 39.768 1.00 87.56 100 THR A O 1
ATOM 790 N N . LEU A 1 101 ? -38.950 8.445 40.485 1.00 86.50 101 LEU A N 1
ATOM 791 C CA . LEU A 1 101 ? -40.210 7.790 40.118 1.00 86.50 101 LEU A CA 1
ATOM 792 C C . LEU A 1 101 ? -41.383 8.298 40.965 1.00 86.50 101 LEU A C 1
ATOM 794 O O . LEU A 1 101 ? -42.452 8.594 40.434 1.00 86.50 101 LEU A O 1
ATOM 798 N N . ALA A 1 102 ? -41.180 8.439 42.275 1.00 88.19 102 ALA A N 1
ATOM 799 C CA . ALA A 1 102 ? -42.185 8.996 43.171 1.00 88.19 102 ALA A CA 1
ATOM 800 C C . ALA A 1 102 ? -42.516 10.453 42.809 1.00 88.19 102 ALA A C 1
ATOM 802 O O . ALA A 1 102 ? -43.686 10.819 42.770 1.00 88.19 102 ALA A O 1
ATOM 803 N N . GLU A 1 103 ? -41.506 11.262 42.483 1.00 88.69 103 GLU A N 1
ATOM 804 C CA . GLU A 1 103 ? -41.673 12.651 42.048 1.00 88.69 103 GLU A CA 1
ATOM 805 C C . GLU A 1 103 ? -42.443 12.750 40.723 1.00 88.69 103 GLU A C 1
ATOM 807 O O . GLU A 1 103 ? -43.372 13.548 40.613 1.00 88.69 103 GLU A O 1
ATOM 812 N N . THR A 1 104 ? -42.145 11.889 39.742 1.00 87.50 104 THR A N 1
ATOM 813 C CA . THR A 1 104 ? -42.898 11.844 38.478 1.00 87.50 104 THR A CA 1
ATOM 814 C C . THR A 1 104 ? -44.355 11.435 38.676 1.00 87.50 104 THR A C 1
ATOM 816 O O . THR A 1 104 ? -45.237 12.028 38.060 1.00 87.50 104 THR A O 1
ATOM 819 N N . LEU A 1 105 ? -44.616 10.472 39.568 1.00 85.75 105 LEU A N 1
ATOM 820 C CA . LEU A 1 105 ? -45.973 10.040 39.911 1.00 85.75 105 LEU A CA 1
ATOM 821 C C . LEU A 1 105 ? -46.746 11.148 40.636 1.00 85.75 105 LEU A C 1
ATOM 823 O O . LEU A 1 105 ? -47.915 11.381 40.338 1.00 85.75 105 LEU A O 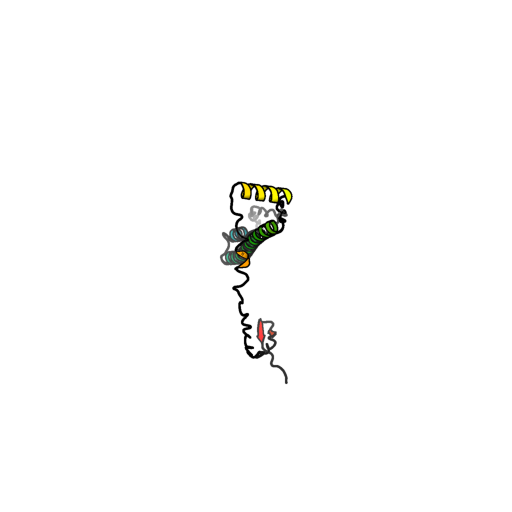1
ATOM 827 N N . LEU A 1 106 ? -46.088 11.861 41.553 1.00 87.12 106 LEU A N 1
ATOM 828 C CA . LEU A 1 106 ? -46.661 12.998 42.275 1.00 87.12 106 LEU A CA 1
ATOM 829 C C . LEU A 1 106 ? -47.009 14.157 41.327 1.00 87.12 106 LEU A C 1
ATOM 831 O O . LEU A 1 106 ? -48.038 14.804 41.497 1.00 87.12 106 LEU A O 1
ATOM 835 N N . ALA A 1 107 ? -46.180 14.393 40.308 1.00 86.12 107 ALA A N 1
ATOM 836 C CA . ALA A 1 107 ? -46.419 15.384 39.260 1.00 86.12 107 ALA A CA 1
ATOM 837 C C . ALA A 1 107 ? -47.500 14.959 38.240 1.00 86.12 107 ALA A C 1
ATOM 839 O O . ALA A 1 107 ? -47.742 15.680 37.273 1.00 86.12 107 ALA A O 1
ATOM 840 N N . GLY A 1 108 ? -48.146 13.801 38.435 1.00 80.75 108 GLY A N 1
ATOM 841 C CA . GLY A 1 108 ? -49.180 13.272 37.542 1.00 80.75 108 GLY A CA 1
ATOM 842 C C . GLY A 1 108 ? -48.642 12.697 36.228 1.00 80.75 108 GLY A C 1
ATOM 843 O O . GLY A 1 108 ? -49.415 12.474 35.298 1.00 80.75 108 GLY A O 1
ATOM 844 N N . GLY A 1 109 ? -47.330 12.468 36.127 1.00 76.56 109 GLY A N 1
ATOM 845 C CA . GLY A 1 109 ? -46.705 11.843 34.967 1.00 76.56 109 GLY A CA 1
ATOM 846 C C . GLY A 1 109 ? -47.003 10.344 34.914 1.00 76.56 109 GLY A C 1
ATOM 847 O O . GLY A 1 109 ? -46.806 9.627 35.896 1.00 76.56 109 GLY A O 1
ATOM 848 N N . ALA A 1 110 ? -47.457 9.857 33.757 1.00 70.25 110 ALA A N 1
ATOM 849 C CA . ALA A 1 110 ? -47.604 8.427 33.521 1.00 70.25 110 ALA A CA 1
ATOM 850 C C . ALA A 1 110 ? -46.219 7.765 33.451 1.00 70.25 110 ALA A C 1
ATOM 852 O O . ALA A 1 110 ? -45.330 8.222 32.729 1.00 70.25 110 ALA A O 1
ATOM 853 N N . ILE A 1 111 ? -46.039 6.675 34.194 1.00 66.44 111 ILE A N 1
ATOM 854 C CA . ILE A 1 111 ? -44.904 5.767 34.006 1.00 66.44 111 ILE A CA 1
ATOM 855 C C . ILE A 1 111 ? -45.080 5.168 32.613 1.00 66.44 111 ILE A C 1
ATOM 857 O O . ILE A 1 111 ? -46.049 4.447 32.387 1.00 66.44 111 ILE A O 1
ATOM 861 N N . SER A 1 112 ? -44.200 5.516 31.672 1.00 64.38 112 SER A N 1
ATOM 862 C CA . SER A 1 112 ? -44.186 4.883 30.350 1.00 64.38 112 SER A CA 1
ATOM 863 C C . SER A 1 112 ? -44.170 3.367 30.532 1.00 64.38 112 SER A C 1
ATOM 865 O O . SER A 1 112 ? -43.394 2.857 31.346 1.00 64.38 112 SER A O 1
ATOM 867 N N . GLU A 1 113 ? -45.033 2.670 29.796 1.00 58.84 113 GLU A N 1
ATOM 868 C CA . GLU A 1 113 ? -45.138 1.213 29.822 1.00 58.84 113 GLU A CA 1
ATOM 869 C C . GLU A 1 113 ? -43.782 0.528 29.585 1.00 58.84 113 GLU A C 1
ATOM 871 O O . GLU A 1 113 ? -42.881 1.121 28.974 1.00 58.84 113 GLU A O 1
ATOM 876 N N . PRO A 1 114 ? -43.600 -0.713 30.080 1.00 56.53 114 PRO A N 1
ATOM 877 C CA . PRO A 1 114 ? -42.393 -1.475 29.815 1.00 56.53 114 PRO A CA 1
ATOM 878 C C . PRO A 1 114 ? -42.225 -1.659 28.304 1.00 56.53 114 PRO A C 1
ATOM 880 O O . PRO A 1 114 ? -43.025 -2.319 27.658 1.00 56.53 114 PRO A O 1
ATOM 883 N N . ASN A 1 115 ? -41.164 -1.036 27.788 1.00 51.12 115 ASN A N 1
ATOM 884 C CA . ASN A 1 115 ? -40.589 -1.116 26.449 1.00 51.12 115 ASN A CA 1
ATOM 885 C C . ASN A 1 115 ? -41.190 -2.192 25.519 1.00 51.12 115 ASN A C 1
ATOM 887 O O . ASN A 1 115 ? -41.095 -3.386 25.807 1.00 51.12 115 ASN A O 1
ATOM 891 N N . GLU A 1 116 ? -41.594 -1.752 24.322 1.00 52.53 116 GLU A N 1
ATOM 892 C CA . GLU A 1 116 ? -41.923 -2.486 23.076 1.00 52.53 116 GLU A CA 1
ATOM 893 C C . GLU A 1 116 ? -40.938 -3.619 22.671 1.00 52.53 116 GLU A C 1
ATOM 895 O O . GLU A 1 116 ? -41.089 -4.272 21.641 1.00 52.53 116 GLU A O 1
ATOM 900 N N . ALA A 1 117 ? -39.899 -3.879 23.466 1.00 50.69 117 ALA A N 1
ATOM 901 C CA . ALA A 1 117 ? -38.949 -4.968 23.291 1.00 50.69 117 ALA A CA 1
ATOM 902 C C . ALA A 1 117 ? -39.543 -6.361 23.579 1.00 50.69 117 ALA A C 1
ATOM 904 O O . ALA A 1 117 ? -38.971 -7.346 23.119 1.00 50.69 117 ALA A O 1
ATOM 905 N N . ILE A 1 118 ? -40.654 -6.461 24.320 1.00 48.22 118 ILE A N 1
ATOM 906 C CA . ILE A 1 118 ? -41.312 -7.753 24.595 1.00 48.22 118 ILE A CA 1
ATOM 907 C C . ILE A 1 118 ? -42.157 -8.210 23.390 1.00 48.22 118 ILE A C 1
ATOM 909 O O . ILE A 1 118 ? -42.201 -9.397 23.093 1.00 48.22 118 ILE A O 1
ATOM 913 N N . GLU A 1 119 ? -42.738 -7.284 22.620 1.00 43.66 119 GLU A N 1
ATOM 914 C CA . GLU A 1 119 ? -43.651 -7.613 21.509 1.00 43.66 119 GLU A CA 1
ATOM 915 C C . GLU A 1 119 ? -42.932 -8.118 20.237 1.00 43.66 119 GLU A C 1
ATOM 917 O O . GLU A 1 119 ? -43.519 -8.811 19.407 1.00 43.66 119 GLU A O 1
ATOM 922 N N . ARG A 1 120 ? -41.628 -7.836 20.082 1.00 42.75 120 ARG A N 1
ATOM 923 C CA . ARG A 1 120 ? -40.813 -8.358 18.962 1.00 42.75 120 ARG A CA 1
ATOM 924 C C . ARG A 1 120 ? -40.279 -9.775 19.169 1.00 42.75 120 ARG A C 1
ATOM 926 O O . ARG A 1 120 ? -39.753 -10.344 18.217 1.00 42.75 120 ARG A O 1
ATOM 933 N N . ALA A 1 121 ? -40.364 -10.328 20.378 1.00 49.44 121 ALA A N 1
ATOM 934 C CA . ALA A 1 121 ? -39.855 -11.672 20.651 1.00 49.44 121 ALA A CA 1
ATOM 935 C C . ALA A 1 121 ? -40.842 -12.782 20.244 1.00 49.44 121 ALA A C 1
ATOM 937 O O . ALA A 1 121 ? -40.399 -13.887 19.952 1.00 49.44 121 ALA A O 1
ATOM 938 N N . ASP A 1 122 ? -42.143 -12.479 20.159 1.00 49.69 122 ASP A N 1
ATOM 939 C CA . ASP A 1 122 ? -43.200 -13.473 19.896 1.00 49.69 122 ASP A CA 1
ATOM 940 C C . ASP A 1 122 ? -43.623 -13.586 18.416 1.00 49.69 122 ASP A C 1
ATOM 942 O O . ASP A 1 122 ? -44.469 -14.409 18.080 1.00 49.69 122 ASP A O 1
ATOM 946 N N . THR A 1 123 ? -43.058 -12.790 17.497 1.00 51.59 123 THR A N 1
ATOM 947 C CA . THR A 1 123 ? -43.490 -12.753 16.077 1.00 51.59 123 THR A CA 1
ATOM 948 C C . THR A 1 123 ? -42.441 -13.213 15.064 1.00 51.59 123 THR A C 1
ATOM 950 O O . THR A 1 123 ? -42.626 -13.031 13.862 1.00 51.59 123 THR A O 1
ATOM 953 N N . VAL A 1 124 ? -41.365 -13.864 15.511 1.00 51.56 124 VAL A N 1
ATOM 954 C CA . VAL A 1 124 ? -40.364 -14.459 14.612 1.00 51.56 124 VAL A CA 1
ATOM 955 C C . VAL A 1 124 ? -40.094 -15.913 15.012 1.00 51.56 124 VAL A C 1
ATOM 957 O O . VAL A 1 124 ? -38.976 -16.287 15.352 1.00 51.56 124 VAL A O 1
ATOM 960 N N . GLU A 1 125 ? -41.122 -16.768 14.935 1.00 51.28 125 GLU A N 1
ATOM 961 C CA . GLU A 1 125 ? -40.896 -18.168 14.543 1.00 51.28 125 GLU A CA 1
ATOM 962 C C . GLU A 1 125 ? -40.480 -18.164 13.062 1.00 51.28 125 GLU A C 1
ATOM 964 O O . GLU A 1 125 ? -41.251 -18.482 12.157 1.00 51.28 125 GLU A O 1
ATOM 969 N N . GLU A 1 126 ? -39.250 -17.723 12.795 1.00 50.62 126 GLU A N 1
ATOM 970 C CA . GLU A 1 126 ? -38.598 -17.974 11.519 1.00 50.62 126 GLU A CA 1
ATOM 971 C C . GLU A 1 126 ? -38.291 -19.469 11.489 1.00 50.62 126 GLU A C 1
ATOM 973 O O . GLU A 1 126 ? -37.341 -19.960 12.102 1.00 50.62 126 GLU A O 1
ATOM 978 N N . VAL A 1 127 ? -39.190 -20.198 10.829 1.00 58.41 127 VAL A N 1
ATOM 979 C CA . VAL A 1 127 ? -38.974 -21.553 10.338 1.00 58.41 127 VAL A CA 1
ATOM 980 C C . VAL A 1 127 ? -37.607 -21.562 9.671 1.00 58.41 127 VAL A C 1
ATOM 982 O O . VAL A 1 127 ? -37.425 -21.011 8.588 1.00 58.41 127 VAL A O 1
ATOM 985 N N . ILE A 1 128 ? -36.632 -22.160 10.347 1.00 55.03 128 ILE A N 1
ATOM 986 C CA . ILE A 1 128 ? -35.330 -22.434 9.763 1.00 55.03 128 ILE A CA 1
ATOM 987 C C . ILE A 1 128 ? -35.604 -23.487 8.693 1.00 55.03 128 ILE A C 1
ATOM 989 O O . ILE A 1 128 ? -35.713 -24.678 8.990 1.00 55.03 128 ILE A O 1
ATOM 993 N N . GLU A 1 129 ? -35.788 -23.047 7.452 1.00 54.25 129 GLU A N 1
ATOM 994 C CA . GLU A 1 129 ? -35.716 -23.928 6.302 1.00 54.25 129 GLU A CA 1
ATOM 995 C C . GLU A 1 129 ? -34.286 -24.473 6.284 1.00 54.25 129 GLU A C 1
ATOM 997 O O . GLU A 1 129 ? -33.341 -23.832 5.826 1.00 54.25 129 GLU A O 1
ATOM 1002 N N . VAL A 1 130 ? -34.114 -25.667 6.856 1.00 56.31 130 VAL A N 1
ATOM 1003 C CA . VAL A 1 130 ? -32.969 -26.535 6.591 1.00 56.31 130 VAL A CA 1
ATOM 1004 C C . VAL A 1 130 ? -33.134 -26.990 5.146 1.00 56.31 130 VAL A C 1
ATOM 1006 O O . VAL A 1 130 ? -33.557 -28.107 4.858 1.00 56.31 130 VAL A O 1
ATOM 1009 N N . GLY A 1 131 ? -32.865 -26.066 4.227 1.00 43.19 131 GLY A N 1
ATOM 1010 C CA . GLY A 1 131 ? -32.646 -26.356 2.828 1.00 43.19 131 GLY A CA 1
ATOM 1011 C C . GLY A 1 131 ? -31.377 -27.181 2.762 1.00 43.19 131 GLY A C 1
ATOM 1012 O O . GLY A 1 131 ? -30.272 -26.638 2.765 1.00 43.19 131 GLY A O 1
ATOM 1013 N N . GLY A 1 132 ? -31.548 -28.503 2.781 1.00 49.03 132 GLY A N 1
ATOM 1014 C CA . GLY A 1 132 ? -30.525 -29.439 2.359 1.00 49.03 132 GLY A CA 1
ATOM 1015 C C . GLY A 1 132 ? -30.118 -29.047 0.950 1.00 49.03 132 GLY A C 1
ATOM 1016 O O . GLY A 1 132 ? -30.846 -29.303 -0.003 1.00 49.03 132 GLY A O 1
ATOM 1017 N N . MET A 1 133 ? -28.983 -28.360 0.843 1.00 41.53 133 MET A N 1
ATOM 1018 C CA . MET A 1 133 ? -28.308 -28.191 -0.427 1.00 41.53 133 MET A CA 1
ATOM 1019 C C . MET A 1 133 ? -27.851 -29.579 -0.834 1.00 41.53 133 MET A C 1
ATOM 1021 O O . MET A 1 133 ? -26.946 -30.159 -0.236 1.00 41.53 133 MET A O 1
ATOM 1025 N N . GLU A 1 134 ? -28.606 -30.105 -1.785 1.00 49.28 134 GLU A N 1
ATOM 1026 C CA . GLU A 1 134 ? -28.354 -31.298 -2.560 1.00 49.28 134 GLU A CA 1
ATOM 1027 C C . GLU A 1 134 ? -26.855 -31.411 -2.837 1.00 49.28 134 GLU A C 1
ATOM 1029 O O . GLU A 1 134 ? -26.201 -30.453 -3.260 1.00 49.28 134 GLU A O 1
ATOM 1034 N N . GLU A 1 135 ? -26.315 -32.585 -2.527 1.00 45.53 135 GLU A N 1
ATOM 1035 C CA . GLU A 1 135 ? -24.984 -32.994 -2.932 1.00 45.53 135 GLU A CA 1
ATOM 1036 C C . GLU A 1 135 ? -24.933 -32.884 -4.457 1.00 45.53 135 GLU A C 1
ATOM 1038 O O . GLU A 1 135 ? -25.422 -33.747 -5.183 1.00 45.53 135 GLU A O 1
ATOM 1043 N N . ASP A 1 136 ? -24.375 -31.784 -4.954 1.00 38.69 136 ASP A N 1
ATOM 1044 C CA . ASP A 1 136 ? -23.963 -31.681 -6.342 1.00 38.69 136 ASP A CA 1
ATOM 1045 C C . ASP A 1 136 ? -22.746 -32.622 -6.450 1.00 38.69 136 ASP A C 1
ATOM 1047 O O . ASP A 1 136 ? -21.595 -32.214 -6.269 1.00 38.69 136 ASP A O 1
ATOM 1051 N N . GLU A 1 137 ? -23.019 -33.920 -6.660 1.00 51.19 137 GLU A N 1
ATOM 1052 C CA . GLU A 1 137 ? -22.088 -34.943 -7.148 1.00 51.19 137 GLU A CA 1
ATOM 1053 C C . GLU A 1 137 ? -21.577 -34.510 -8.529 1.00 51.19 137 GLU A C 1
ATOM 1055 O O . GLU A 1 137 ? -21.849 -35.104 -9.573 1.00 51.19 137 GLU A O 1
ATOM 1060 N N . ARG A 1 138 ? -20.798 -33.434 -8.563 1.00 37.50 138 ARG A N 1
ATOM 1061 C CA . ARG A 1 138 ? -19.944 -33.131 -9.696 1.00 37.50 138 ARG A CA 1
ATOM 1062 C C . ARG A 1 138 ? -18.671 -33.903 -9.473 1.00 37.50 138 ARG A C 1
ATOM 1064 O O . ARG A 1 138 ? -17.776 -33.493 -8.741 1.00 37.50 138 ARG A O 1
ATOM 1071 N N . SER A 1 139 ? -18.678 -35.073 -10.094 1.00 43.81 139 SER A N 1
ATOM 1072 C CA . SER A 1 139 ? -17.549 -35.949 -10.333 1.00 43.81 139 SER A CA 1
ATOM 1073 C C . SER A 1 139 ? -16.233 -35.170 -10.363 1.00 43.81 139 SER A C 1
ATOM 1075 O O . SER A 1 139 ? -15.985 -34.378 -11.273 1.00 43.81 139 SER A O 1
ATOM 1077 N N . ASN A 1 140 ? -15.365 -35.435 -9.387 1.00 39.00 140 ASN A N 1
ATOM 1078 C CA . ASN A 1 140 ? -13.936 -35.236 -9.571 1.00 39.00 140 ASN A CA 1
ATOM 1079 C C . ASN A 1 140 ? -13.500 -36.211 -10.673 1.00 39.00 140 ASN A C 1
ATOM 1081 O O . ASN A 1 140 ? -13.137 -37.349 -10.390 1.00 39.00 140 ASN A O 1
ATOM 1085 N N . SER A 1 141 ? -13.572 -35.803 -11.941 1.00 48.78 141 SER A N 1
ATOM 1086 C CA . SER A 1 141 ? -12.702 -36.404 -12.946 1.00 48.78 141 SER A CA 1
ATOM 1087 C C . SER A 1 141 ? -11.330 -35.777 -12.742 1.00 48.78 141 SER A C 1
ATOM 1089 O O . SER A 1 141 ? -11.025 -34.702 -13.256 1.00 48.78 141 SER A O 1
ATOM 1091 N N . GLU A 1 142 ? -10.562 -36.434 -11.884 1.00 43.50 142 GLU A N 1
ATOM 1092 C CA . GLU A 1 142 ? -9.137 -36.259 -11.666 1.00 43.50 142 GLU A CA 1
ATOM 1093 C C . GLU A 1 142 ? -8.422 -36.437 -13.016 1.00 43.50 142 GLU A C 1
ATOM 1095 O O . GLU A 1 142 ? -8.058 -37.541 -13.417 1.00 43.50 142 GLU A O 1
ATOM 1100 N N . GLU A 1 143 ? -8.291 -35.352 -13.785 1.00 45.34 143 GLU A N 1
ATOM 1101 C CA . GLU A 1 143 ? -7.323 -35.300 -14.877 1.00 45.34 143 GLU A CA 1
ATOM 1102 C C . GLU A 1 143 ? -5.941 -35.284 -14.229 1.00 45.34 143 GLU A C 1
ATOM 1104 O O . GLU A 1 143 ? -5.414 -34.242 -13.844 1.00 45.34 143 GLU A O 1
ATOM 1109 N N . GLU A 1 144 ? -5.401 -36.489 -14.062 1.00 50.66 144 GLU A N 1
ATOM 1110 C CA . GLU A 1 144 ? -4.027 -36.780 -13.683 1.00 50.66 144 GLU A CA 1
ATOM 1111 C C . GLU A 1 144 ? -3.073 -35.823 -14.418 1.00 50.66 144 GLU A C 1
ATOM 1113 O O . GLU A 1 144 ? -2.844 -35.922 -15.630 1.00 50.66 144 GLU A O 1
ATOM 1118 N N . GLU A 1 145 ? -2.532 -34.852 -13.682 1.00 49.66 145 GLU A N 1
ATOM 1119 C CA . GLU A 1 145 ? -1.552 -33.897 -14.181 1.00 49.66 145 GLU A CA 1
ATOM 1120 C C . GLU A 1 145 ?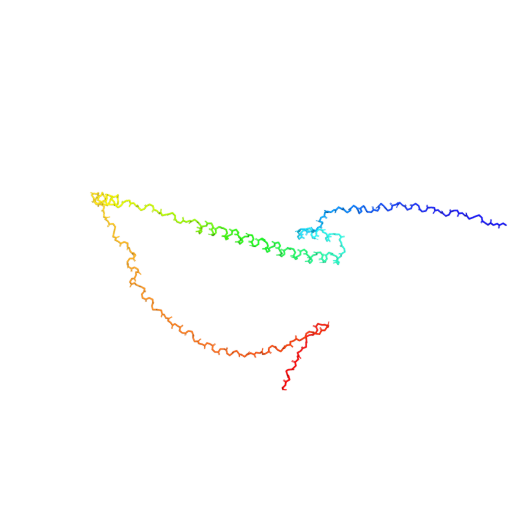 -0.264 -34.667 -14.508 1.00 49.66 145 GLU A C 1
ATOM 1122 O O . GLU A 1 145 ? 0.607 -34.878 -13.663 1.00 49.66 145 GLU A O 1
ATOM 1127 N N . LEU A 1 146 ? -0.163 -35.161 -15.749 1.00 57.47 146 LEU A N 1
ATOM 1128 C CA . LEU A 1 146 ? 1.032 -35.831 -16.255 1.00 57.47 146 LEU A CA 1
ATOM 1129 C C . LEU A 1 146 ? 2.245 -34.956 -15.946 1.00 57.47 146 LEU A C 1
ATOM 1131 O O . LEU A 1 146 ? 2.313 -33.823 -16.418 1.00 57.47 146 LEU A O 1
ATOM 1135 N N . THR A 1 147 ? 3.205 -35.484 -15.183 1.00 59.22 147 THR A N 1
ATOM 1136 C CA . THR A 1 147 ? 4.426 -34.762 -14.799 1.00 59.22 147 THR A CA 1
ATOM 1137 C C . THR A 1 147 ? 5.118 -34.168 -16.035 1.00 59.22 147 THR A C 1
ATOM 1139 O O . THR A 1 147 ? 5.765 -34.856 -16.828 1.00 59.22 147 THR A O 1
ATOM 1142 N N . VAL A 1 148 ? 4.938 -32.860 -16.244 1.00 61.12 148 VAL A N 1
ATOM 1143 C CA . VAL A 1 148 ? 5.534 -32.136 -17.368 1.00 61.12 148 VAL A CA 1
ATOM 1144 C C . VAL A 1 148 ? 6.970 -31.796 -16.997 1.00 61.12 148 VAL A C 1
ATOM 1146 O O . VAL A 1 148 ? 7.228 -30.978 -16.116 1.00 61.12 148 VAL A O 1
ATOM 1149 N N . VAL A 1 149 ? 7.929 -32.406 -17.691 1.00 71.81 149 VAL A N 1
ATOM 1150 C CA . VAL A 1 149 ? 9.352 -32.114 -17.493 1.00 71.81 149 VAL A CA 1
ATOM 1151 C C . VAL A 1 149 ? 9.800 -31.078 -18.522 1.00 71.81 149 VAL A C 1
ATOM 1153 O O . VAL A 1 149 ? 9.553 -31.213 -19.724 1.00 71.81 149 VAL A O 1
ATOM 1156 N N . ARG A 1 150 ? 10.485 -30.025 -18.059 1.00 77.69 150 ARG A N 1
ATOM 1157 C CA . ARG A 1 150 ? 11.101 -29.014 -18.929 1.00 77.69 150 ARG A CA 1
ATOM 1158 C C . ARG A 1 150 ? 12.503 -29.444 -19.349 1.00 77.69 150 ARG A C 1
ATOM 1160 O O . ARG A 1 150 ? 13.358 -29.754 -18.523 1.00 77.69 150 ARG A O 1
ATOM 1167 N N . THR A 1 151 ? 12.752 -29.429 -20.654 1.00 74.19 151 THR A N 1
ATOM 1168 C CA . THR A 1 151 ? 14.084 -29.668 -21.232 1.00 74.19 151 THR A CA 1
ATOM 1169 C C . THR A 1 151 ? 15.016 -28.472 -20.999 1.00 74.19 151 THR A C 1
ATOM 1171 O O . THR A 1 151 ? 14.560 -27.364 -20.722 1.00 74.19 151 THR A O 1
ATOM 1174 N N . ARG A 1 152 ? 16.335 -28.651 -21.178 1.00 72.25 152 ARG A N 1
ATOM 1175 C CA . ARG A 1 152 ? 17.329 -27.558 -21.054 1.00 72.25 152 ARG A CA 1
ATOM 1176 C C . ARG A 1 152 ? 17.061 -26.357 -21.979 1.00 72.25 152 ARG A C 1
ATOM 1178 O O . ARG A 1 152 ? 17.534 -25.266 -21.694 1.00 72.25 152 ARG A O 1
ATOM 1185 N N . ALA A 1 153 ? 16.296 -26.550 -23.055 1.00 75.38 153 ALA A N 1
ATOM 1186 C CA . ALA A 1 153 ? 15.862 -25.500 -23.980 1.00 75.38 153 ALA A CA 1
ATOM 1187 C C . ALA A 1 153 ? 14.465 -24.922 -23.649 1.00 75.38 153 ALA A C 1
ATOM 1189 O O . ALA A 1 153 ? 13.909 -24.171 -24.444 1.00 75.38 153 ALA A O 1
ATOM 1190 N N . GLY A 1 154 ? 13.870 -25.290 -22.508 1.00 74.25 154 GLY A N 1
ATOM 1191 C CA . GLY A 1 154 ? 12.577 -24.780 -22.040 1.00 74.25 154 GLY A CA 1
ATOM 1192 C C . GLY A 1 154 ? 11.345 -25.415 -22.688 1.00 74.25 154 GLY A C 1
ATOM 1193 O O . GLY A 1 154 ? 10.230 -24.998 -22.393 1.00 74.25 154 GLY A O 1
ATOM 1194 N N . ARG A 1 155 ? 11.506 -26.430 -23.548 1.00 78.06 155 ARG A N 1
ATOM 1195 C CA . ARG A 1 155 ? 10.370 -27.174 -24.112 1.00 78.06 155 ARG A CA 1
ATOM 1196 C C . ARG A 1 155 ? 9.779 -28.122 -23.077 1.00 78.06 155 ARG A C 1
ATOM 1198 O O . ARG A 1 155 ? 10.526 -28.895 -22.471 1.00 78.06 155 ARG A O 1
ATOM 1205 N N . GLU A 1 156 ? 8.463 -28.064 -22.932 1.00 81.94 156 GLU A N 1
ATOM 1206 C CA . GLU A 1 156 ? 7.658 -28.945 -22.090 1.00 81.94 156 GLU A CA 1
ATOM 1207 C C . GLU A 1 156 ? 7.396 -30.266 -22.815 1.00 81.94 156 GLU A C 1
ATOM 1209 O O . GLU A 1 156 ? 6.934 -30.276 -23.957 1.00 81.94 156 GLU A O 1
ATOM 1214 N N . VAL A 1 157 ? 7.735 -31.382 -22.167 1.00 76.31 157 VAL A N 1
ATOM 1215 C CA . VAL A 1 157 ? 7.516 -32.732 -22.695 1.00 76.31 157 VAL A CA 1
ATOM 1216 C C . VAL A 1 157 ? 6.715 -33.526 -21.671 1.00 76.31 157 VAL A C 1
ATOM 1218 O O . VAL A 1 157 ? 7.067 -33.562 -20.492 1.00 76.31 157 VAL A O 1
ATOM 1221 N N . ARG A 1 158 ? 5.634 -34.162 -22.132 1.00 80.19 158 ARG A N 1
ATOM 1222 C CA . ARG A 1 158 ? 4.810 -35.067 -21.325 1.00 80.19 158 ARG A CA 1
ATOM 1223 C C . ARG A 1 158 ? 5.407 -36.468 -21.381 1.00 80.19 158 ARG A C 1
ATOM 1225 O O . ARG A 1 158 ? 5.627 -36.992 -22.473 1.00 80.19 158 ARG A O 1
ATOM 1232 N N . ILE A 1 159 ? 5.685 -37.056 -20.222 1.00 73.81 159 ILE A N 1
ATOM 1233 C CA . ILE A 1 159 ? 6.159 -38.439 -20.134 1.00 73.81 159 ILE A CA 1
ATOM 1234 C C . ILE A 1 159 ? 4.927 -39.349 -20.010 1.00 73.81 159 ILE A C 1
ATOM 1236 O O . ILE A 1 159 ? 4.120 -39.126 -19.109 1.00 73.81 159 ILE A O 1
ATOM 1240 N N . PRO A 1 160 ? 4.745 -40.349 -20.891 1.00 68.38 160 PRO A N 1
ATOM 1241 C CA . PRO A 1 160 ? 3.667 -41.321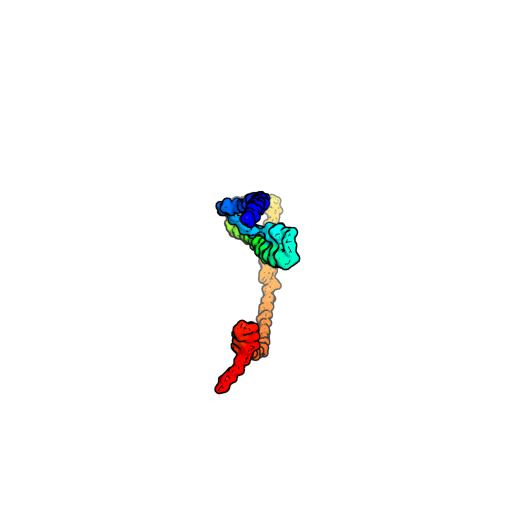 -20.742 1.00 68.38 160 PRO A CA 1
ATOM 1242 C C . PRO A 1 160 ? 3.927 -42.229 -19.529 1.00 68.38 160 PRO A C 1
ATOM 1244 O O . PRO A 1 160 ? 5.057 -42.686 -19.328 1.00 68.38 160 PRO A O 1
ATOM 1247 N N . GLN A 1 161 ? 2.890 -42.497 -18.730 1.00 72.25 161 GLN A N 1
ATOM 1248 C CA . GLN A 1 161 ? 2.959 -43.474 -17.642 1.00 72.25 161 GLN A CA 1
ATOM 1249 C C . GLN A 1 161 ? 3.230 -44.872 -18.212 1.00 72.25 161 GLN A C 1
ATOM 1251 O O . GLN A 1 161 ? 2.666 -45.269 -19.233 1.00 72.25 161 GLN A O 1
ATOM 1256 N N . LYS A 1 162 ? 4.146 -45.606 -17.577 1.00 66.62 162 LYS A N 1
ATOM 1257 C CA . LYS A 1 162 ? 4.424 -47.003 -17.924 1.00 66.62 162 LYS A CA 1
ATOM 1258 C C . LYS A 1 162 ? 3.389 -47.889 -17.227 1.00 66.62 162 LYS A C 1
ATOM 1260 O O . LYS A 1 162 ? 3.201 -47.727 -16.026 1.00 66.62 162 LYS A O 1
ATOM 1265 N N . TYR A 1 163 ? 2.759 -48.779 -17.995 1.00 53.00 163 TYR A N 1
ATOM 1266 C CA . TYR A 1 163 ? 1.909 -49.869 -17.501 1.00 53.00 163 TYR A CA 1
ATOM 1267 C C . TYR A 1 163 ? 2.718 -50.914 -16.730 1.00 53.00 163 TYR A C 1
ATOM 1269 O O . TYR A 1 163 ? 3.887 -51.150 -17.123 1.00 53.00 163 TYR A O 1
#

Mean predicted aligned error: 21.9 Å

Foldseek 3Di:
DDDDDDPPDPPPPPPPPPPPPPVPVDPLPDPALVSLCVVLPPDDPVSNVVSNVVSVVRVVVVVVVVVVVVVVVVVVVVCVVVVPPPDDDPDPDPVVVVVVVVVCVVVVHDDPPPDPPVVVVPPDPPPPPPPPPPPPPPDPPPPPPQPFDADPVRDTDGDDDDD

Radius of gyration: 41.97 Å; Cα contacts (8 Å, |Δi|>4): 52; chains: 1; bounding box: 125×67×91 Å

Sequence (163 aa):
MHPEIQPDKKETTPGSDGHRDGQVDSDHTPTTSRHIRDLGKNKSPSTRRRYSVISRGFEAQESKIASLGTRIASLEEEVGRLSRGKKREAIPNPNKRFMTLAETLLAGGAISEPNEAIERADTVEEVIEVGGMEEDERSNSEEEELTVVRTRAGREVRIPQKY